Protein AF-A0A2N0V2Z2-F1 (afdb_monomer)

Structure (mmCIF, N/CA/C/O backbone):
data_AF-A0A2N0V2Z2-F1
#
_entry.id   AF-A0A2N0V2Z2-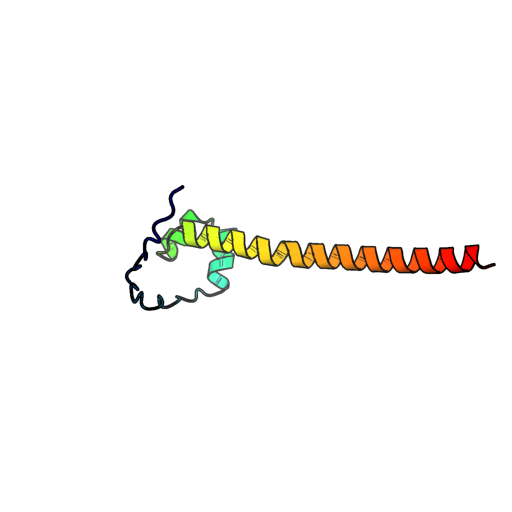F1
#
loop_
_atom_site.group_PDB
_atom_site.id
_atom_site.type_symbol
_atom_site.label_atom_id
_atom_site.label_alt_id
_atom_site.label_comp_id
_atom_site.label_asym_id
_atom_site.label_entity_id
_atom_site.label_seq_id
_atom_site.pdbx_PDB_ins_code
_atom_site.Cartn_x
_atom_site.Cartn_y
_atom_site.Cartn_z
_atom_site.occupancy
_atom_site.B_iso_or_equiv
_atom_site.auth_seq_id
_atom_site.auth_comp_id
_atom_site.auth_asym_id
_atom_site.auth_atom_id
_atom_site.pdbx_PDB_model_num
ATOM 1 N N . MET A 1 1 ? -27.863 -39.845 -19.266 1.00 40.72 1 MET A N 1
ATOM 2 C CA . MET A 1 1 ? -27.052 -39.034 -18.329 1.00 40.72 1 MET A CA 1
ATOM 3 C C . MET A 1 1 ? -27.772 -37.714 -18.079 1.00 40.72 1 MET A C 1
ATOM 5 O O . MET A 1 1 ? -28.370 -37.187 -19.005 1.00 40.72 1 MET A O 1
ATOM 9 N N . ARG A 1 2 ? -27.833 -37.265 -16.820 1.00 46.56 2 ARG A N 1
ATOM 10 C CA . ARG A 1 2 ? -28.671 -36.152 -16.335 1.00 46.56 2 ARG A CA 1
ATOM 11 C C . ARG A 1 2 ? -28.065 -34.795 -16.707 1.00 46.56 2 ARG A C 1
ATOM 13 O O . ARG A 1 2 ? -26.894 -34.594 -16.421 1.00 46.56 2 ARG A O 1
ATOM 20 N N . SER A 1 3 ? -28.880 -33.844 -17.165 1.00 50.38 3 SER A N 1
ATOM 21 C CA . SER A 1 3 ? -28.797 -32.464 -16.665 1.00 50.38 3 SER A CA 1
ATOM 22 C C . SER A 1 3 ? -30.095 -31.709 -16.958 1.00 50.38 3 SER A C 1
ATOM 24 O O . SER A 1 3 ? -30.322 -31.206 -18.054 1.00 50.38 3 SER A O 1
ATOM 26 N N . LEU A 1 4 ? -30.977 -31.695 -15.958 1.00 58.00 4 LEU A N 1
ATOM 27 C CA . LEU A 1 4 ? -32.172 -30.861 -15.905 1.00 58.00 4 LEU A CA 1
ATOM 28 C C . LEU A 1 4 ? -31.707 -29.453 -15.511 1.00 58.00 4 LEU A C 1
ATOM 30 O O . LEU A 1 4 ? -31.195 -29.263 -14.403 1.00 58.00 4 LEU A O 1
ATOM 34 N N . MET A 1 5 ? -31.836 -28.495 -16.425 1.00 60.81 5 MET A N 1
ATOM 35 C CA . MET A 1 5 ? -31.518 -27.088 -16.193 1.00 60.81 5 MET A CA 1
ATOM 36 C C . MET A 1 5 ? -32.470 -26.545 -15.122 1.00 60.81 5 MET A C 1
ATOM 38 O O . MET A 1 5 ? -33.640 -26.302 -15.395 1.00 60.81 5 MET A O 1
ATOM 42 N N . LYS A 1 6 ? -31.993 -26.399 -13.882 1.00 56.31 6 LYS A N 1
ATOM 43 C CA . LYS A 1 6 ? -32.725 -25.657 -12.852 1.00 56.31 6 LYS A CA 1
ATOM 44 C C . LYS A 1 6 ? -32.490 -24.172 -13.094 1.00 56.31 6 LYS A C 1
ATOM 46 O O . LYS A 1 6 ? -31.383 -23.678 -12.890 1.00 56.31 6 LYS A O 1
ATOM 51 N N . THR A 1 7 ? -33.528 -23.479 -13.539 1.00 59.25 7 THR A N 1
ATOM 52 C CA . THR A 1 7 ? -33.616 -22.021 -13.534 1.00 59.25 7 THR A CA 1
ATOM 53 C C . THR A 1 7 ? -33.624 -21.556 -12.082 1.00 59.25 7 THR A C 1
ATOM 55 O O . THR A 1 7 ? -34.620 -21.683 -11.377 1.00 59.25 7 THR A O 1
ATOM 58 N N . ASN A 1 8 ? -32.474 -21.084 -11.605 1.00 50.66 8 ASN A N 1
ATOM 59 C CA . ASN A 1 8 ? -32.368 -20.452 -10.299 1.00 50.66 8 ASN A CA 1
ATOM 60 C C . ASN A 1 8 ? -32.852 -19.002 -10.431 1.00 50.66 8 ASN A C 1
ATOM 62 O O . ASN A 1 8 ? -32.067 -18.109 -10.752 1.00 50.66 8 ASN A O 1
ATOM 66 N N . GLU A 1 9 ? -34.154 -18.791 -10.235 1.00 47.47 9 GLU A N 1
ATOM 67 C CA . GLU A 1 9 ? -34.729 -17.474 -9.966 1.00 47.47 9 GLU A CA 1
ATOM 68 C C . GLU A 1 9 ? -34.169 -16.962 -8.636 1.00 47.47 9 GLU A C 1
ATOM 70 O O . GLU A 1 9 ? -34.651 -17.291 -7.554 1.00 47.47 9 GLU A O 1
ATOM 75 N N . GLN A 1 10 ? -33.099 -16.175 -8.718 1.00 42.53 10 GLN A N 1
ATOM 76 C CA . GLN A 1 10 ? -32.599 -15.427 -7.574 1.00 42.53 10 GLN A CA 1
ATOM 77 C C . GLN A 1 10 ? -33.500 -14.200 -7.365 1.00 42.53 10 GLN A C 1
ATOM 79 O O . GLN A 1 10 ? -33.612 -13.382 -8.283 1.00 42.53 10 GLN A O 1
ATOM 84 N N . PRO A 1 11 ? -34.115 -14.018 -6.183 1.00 44.22 11 PRO A N 1
ATOM 85 C CA . PRO A 1 11 ? -34.869 -12.811 -5.883 1.00 44.22 11 PRO A CA 1
ATOM 86 C C . PRO A 1 11 ? -33.913 -11.612 -5.870 1.00 44.22 11 PRO A C 1
ATOM 88 O O . PRO A 1 11 ? -32.989 -11.534 -5.055 1.00 44.22 11 PRO A O 1
ATOM 91 N N . SER A 1 12 ? -34.128 -10.662 -6.783 1.00 43.78 12 SER A N 1
ATOM 92 C CA . SER A 1 12 ? -33.406 -9.394 -6.812 1.00 43.78 12 SER A CA 1
ATOM 93 C C . SER A 1 12 ? -33.803 -8.559 -5.593 1.00 43.78 12 SER A C 1
ATOM 95 O O . SER A 1 12 ? -34.746 -7.766 -5.635 1.00 43.78 12 SER A O 1
ATOM 97 N N . VAL A 1 13 ? -33.092 -8.741 -4.481 1.00 51.09 13 VAL A N 1
ATOM 98 C CA . VAL A 1 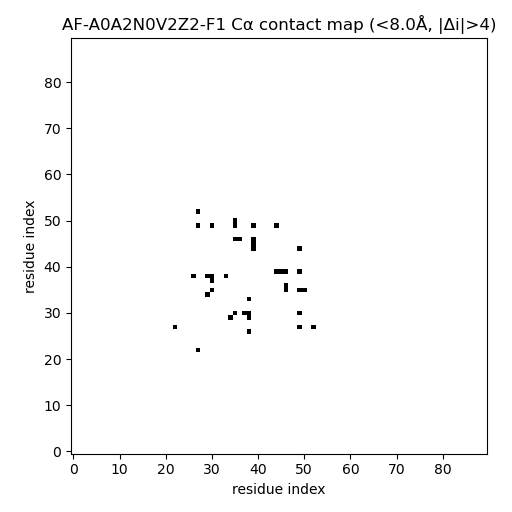13 ? -33.175 -7.831 -3.340 1.00 51.09 13 VAL A CA 1
ATOM 99 C C . VAL A 1 13 ? -32.723 -6.451 -3.813 1.00 51.09 13 VAL A C 1
ATOM 101 O O . VAL A 1 13 ? -31.548 -6.212 -4.094 1.00 51.09 13 VAL A O 1
ATOM 104 N N . VAL A 1 14 ? -33.677 -5.532 -3.942 1.00 55.00 14 VAL A N 1
ATOM 105 C CA . VAL A 1 14 ? -33.440 -4.103 -4.166 1.00 55.00 14 VAL A CA 1
ATOM 106 C C . VAL A 1 14 ? -32.784 -3.504 -2.917 1.00 55.00 14 VAL A C 1
ATOM 108 O O . VAL A 1 14 ? -33.389 -2.778 -2.135 1.00 55.00 14 VAL A O 1
ATOM 111 N N . ALA A 1 15 ? -31.519 -3.849 -2.688 1.00 51.88 15 ALA A N 1
ATOM 112 C CA . ALA A 1 15 ? -30.713 -3.277 -1.628 1.00 51.88 15 ALA A CA 1
ATOM 113 C C . ALA A 1 15 ? -30.340 -1.846 -2.036 1.00 51.88 15 ALA A C 1
ATOM 115 O O . ALA A 1 15 ? -29.423 -1.621 -2.832 1.00 51.88 15 ALA A O 1
ATOM 116 N N . GLY A 1 16 ? -31.081 -0.866 -1.512 1.00 54.75 16 GLY A N 1
ATOM 117 C CA . GLY A 1 16 ? -30.718 0.544 -1.607 1.00 54.75 16 GLY A CA 1
ATOM 118 C C . GLY A 1 16 ? -29.251 0.731 -1.214 1.00 54.75 16 GLY A C 1
ATOM 119 O O . GLY A 1 16 ? -28.806 0.236 -0.178 1.00 54.75 16 GLY A O 1
ATOM 120 N N . LYS A 1 17 ? -28.473 1.399 -2.073 1.00 55.41 17 LYS A N 1
ATOM 121 C CA . LYS A 1 17 ? -27.031 1.595 -1.868 1.00 55.41 17 LYS A CA 1
ATOM 122 C C . LYS A 1 17 ? -26.824 2.287 -0.513 1.00 55.41 17 LYS A C 1
ATOM 124 O O . LYS A 1 17 ? -27.333 3.397 -0.341 1.00 55.41 17 LYS A O 1
ATOM 129 N N . PRO A 1 18 ? -26.093 1.687 0.446 1.00 55.25 18 PRO A N 1
ATOM 130 C CA . PRO A 1 18 ? -25.896 2.314 1.743 1.00 55.25 18 PRO A CA 1
ATOM 131 C C . PRO A 1 18 ? -25.181 3.653 1.549 1.00 55.25 18 PRO A C 1
ATOM 133 O O . PRO A 1 18 ? -24.153 3.734 0.867 1.00 55.25 18 PRO A O 1
ATOM 136 N N . LYS A 1 19 ? -25.740 4.719 2.135 1.00 56.25 19 LYS A N 1
ATOM 137 C CA . LYS A 1 19 ? -25.157 6.064 2.110 1.00 56.25 19 LYS A CA 1
ATOM 138 C C . LYS A 1 19 ? -23.764 5.988 2.740 1.00 56.25 19 LYS A C 1
ATOM 140 O O . LYS A 1 19 ? -23.636 5.811 3.948 1.00 56.25 19 LYS A O 1
ATOM 145 N N . ARG A 1 20 ? -22.712 6.063 1.915 1.00 59.47 20 ARG A N 1
ATOM 146 C CA . ARG A 1 20 ? -21.317 5.997 2.381 1.00 59.47 20 ARG A CA 1
ATOM 147 C C . ARG A 1 20 ? -21.032 7.213 3.251 1.00 59.47 20 ARG A C 1
ATOM 149 O O . ARG A 1 20 ? -20.855 8.316 2.741 1.00 59.47 20 ARG A O 1
ATOM 156 N N . THR A 1 21 ? -20.952 7.001 4.557 1.00 66.44 21 THR A N 1
ATOM 157 C CA . THR A 1 21 ? -20.408 7.986 5.486 1.00 66.44 21 THR A CA 1
ATOM 158 C C . THR A 1 21 ? -18.931 8.194 5.154 1.00 66.44 21 THR A C 1
ATOM 160 O O . THR A 1 21 ? -18.115 7.269 5.197 1.00 66.44 21 THR A O 1
ATOM 163 N N . GLN A 1 22 ? -18.582 9.409 4.728 1.00 64.75 22 GLN A N 1
ATOM 164 C CA . GLN A 1 22 ? -17.193 9.780 4.488 1.00 64.75 22 GLN A CA 1
ATOM 165 C C . GLN A 1 22 ? 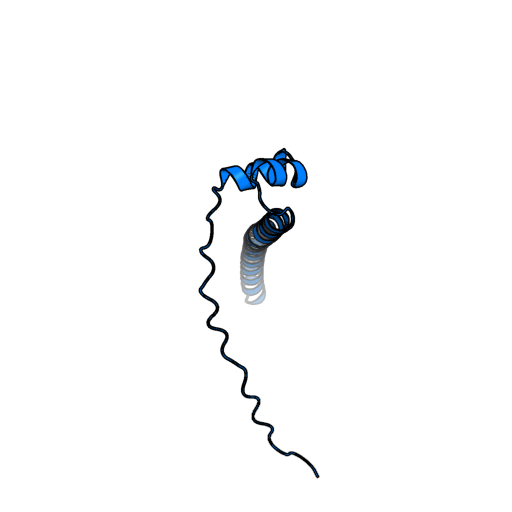-16.58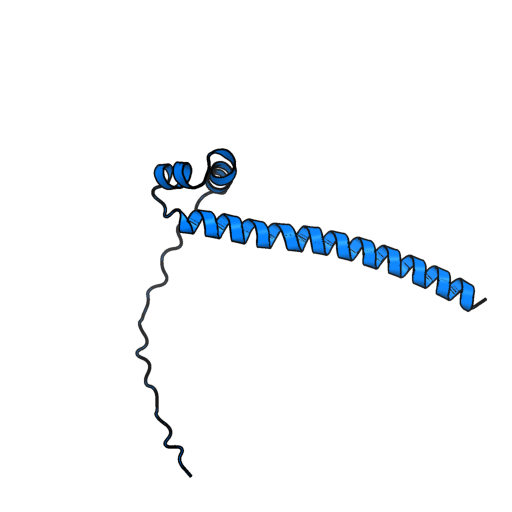3 10.291 5.791 1.00 64.75 22 GLN A C 1
ATOM 167 O O . GLN A 1 22 ? -16.977 11.331 6.308 1.00 64.75 22 GLN A O 1
ATOM 172 N N . TYR A 1 23 ? -15.613 9.550 6.321 1.00 69.62 23 TYR A N 1
ATOM 173 C CA . TYR A 1 23 ? -14.852 9.967 7.496 1.00 69.62 23 TYR A CA 1
ATOM 174 C C . TYR A 1 23 ? -13.599 10.724 7.064 1.00 69.62 23 TYR A C 1
ATOM 176 O O . TYR A 1 23 ? -12.856 10.262 6.188 1.00 69.62 23 TYR A O 1
ATOM 184 N N . SER A 1 24 ? -13.365 11.880 7.692 1.00 66.50 24 SER A N 1
ATOM 185 C CA . SER A 1 24 ? -12.252 12.762 7.345 1.00 66.50 24 SER A CA 1
ATOM 186 C C . SER A 1 24 ? -10.884 12.074 7.542 1.00 66.50 24 SER A C 1
ATOM 188 O O . SER A 1 24 ? -10.733 11.194 8.401 1.00 66.50 24 SER A O 1
ATOM 190 N N . PRO A 1 25 ? -9.847 12.467 6.778 1.00 66.19 25 PRO A N 1
ATOM 191 C CA . PRO A 1 25 ? -8.502 11.895 6.900 1.00 66.19 25 PRO A CA 1
ATOM 192 C C . PRO A 1 25 ? -7.890 12.046 8.300 1.00 66.19 25 PRO A C 1
ATOM 194 O O . PRO A 1 25 ? -7.085 11.211 8.714 1.00 66.19 25 PRO A O 1
ATOM 197 N N . GLN A 1 26 ? -8.299 13.079 9.043 1.00 69.12 26 GLN A N 1
ATOM 198 C CA . GLN A 1 26 ? -7.848 13.347 10.411 1.00 69.12 26 GLN A CA 1
ATOM 199 C C . GLN A 1 26 ? -8.201 12.187 11.354 1.00 69.12 26 GLN A C 1
ATOM 201 O O . GLN A 1 26 ? -7.375 11.750 12.155 1.00 69.12 26 GLN A O 1
ATOM 206 N N . PHE A 1 27 ? -9.393 11.606 11.198 1.00 67.50 27 PHE A N 1
ATOM 207 C CA . PHE A 1 27 ? -9.841 10.478 12.017 1.00 67.50 27 PHE A CA 1
ATOM 208 C C . PHE A 1 27 ? -9.071 9.189 11.723 1.00 67.50 27 PHE A C 1
ATOM 210 O O . PHE A 1 27 ? -8.761 8.419 12.633 1.00 67.50 27 PHE A O 1
ATOM 217 N N . LYS A 1 28 ? -8.674 8.987 10.462 1.00 67.75 28 LYS A N 1
ATOM 218 C CA . LYS A 1 28 ? -7.835 7.848 10.061 1.00 67.75 28 LYS A CA 1
ATOM 219 C C . LYS A 1 28 ? -6.425 7.936 10.653 1.00 67.75 28 LYS A C 1
ATOM 221 O O . LYS A 1 28 ? -5.840 6.901 10.964 1.00 67.75 28 LYS A O 1
ATOM 226 N N . LYS A 1 29 ? -5.882 9.150 10.824 1.00 68.50 29 LYS A N 1
ATOM 227 C CA . LYS A 1 29 ? -4.569 9.374 11.456 1.00 68.50 29 LYS A CA 1
ATOM 228 C C . LYS A 1 29 ? -4.607 9.101 12.961 1.00 68.50 29 LYS A C 1
ATOM 230 O O . LYS A 1 29 ? -3.730 8.396 13.454 1.00 68.50 29 LYS A O 1
ATOM 235 N N . ARG A 1 30 ? -5.659 9.543 13.663 1.00 68.62 30 ARG A N 1
ATOM 236 C CA . ARG A 1 30 ? -5.831 9.268 15.103 1.00 68.62 30 ARG A CA 1
ATOM 237 C C . ARG A 1 30 ? -5.880 7.773 15.412 1.00 68.62 30 ARG A C 1
ATOM 239 O O . ARG A 1 30 ? -5.244 7.340 16.360 1.00 68.62 30 ARG A O 1
ATOM 246 N N . ALA A 1 31 ? -6.519 6.954 14.570 1.00 72.31 31 ALA A N 1
ATOM 247 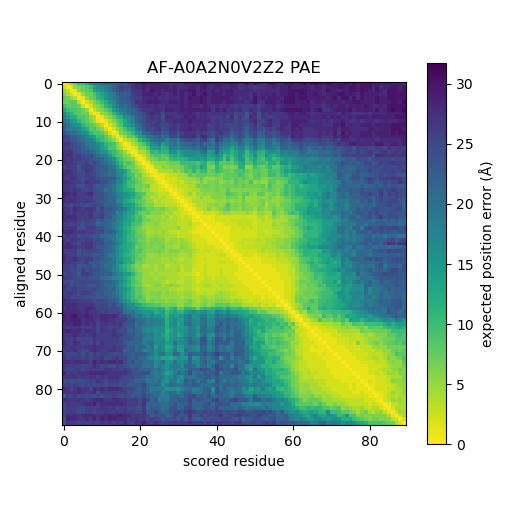C CA . ALA A 1 31 ? -6.538 5.494 14.750 1.00 72.31 31 ALA A CA 1
ATOM 248 C C . ALA A 1 31 ? -5.141 4.839 14.737 1.00 72.31 31 ALA A C 1
ATOM 250 O O . ALA A 1 31 ? -4.978 3.751 15.287 1.00 72.31 31 ALA A O 1
ATOM 251 N N . LYS A 1 32 ? -4.138 5.477 14.114 1.00 69.88 32 LYS A N 1
ATOM 252 C CA . LYS A 1 32 ? -2.739 5.018 14.135 1.00 69.88 32 LYS A CA 1
ATOM 253 C C . LYS A 1 32 ? -1.981 5.476 15.391 1.00 69.88 32 LYS A C 1
ATOM 255 O O . LYS A 1 32 ? -1.039 4.799 15.771 1.00 69.88 32 LYS A O 1
ATOM 260 N N . GLN A 1 33 ? -2.379 6.592 16.009 1.00 75.81 33 GLN A N 1
ATOM 261 C CA . GLN A 1 33 ? -1.706 7.187 17.176 1.00 75.81 33 GLN A CA 1
ATOM 262 C C . GLN A 1 33 ? -2.318 6.735 18.510 1.00 75.81 33 GLN A C 1
ATOM 264 O O . GLN A 1 33 ? -1.604 6.331 19.416 1.00 75.81 33 GLN A O 1
ATOM 269 N N . ASP A 1 34 ? -3.646 6.776 18.616 1.00 78.31 34 ASP A N 1
ATOM 270 C CA . ASP A 1 34 ? -4.411 6.502 19.840 1.00 78.31 34 ASP A CA 1
ATOM 271 C C . ASP A 1 34 ? -4.847 5.032 19.977 1.00 78.31 34 ASP A C 1
ATOM 273 O O . ASP A 1 34 ? -5.339 4.614 21.027 1.00 78.31 34 ASP A O 1
ATOM 277 N N . GLY A 1 35 ? -4.708 4.255 18.902 1.00 80.31 35 GLY A N 1
ATOM 278 C CA . GLY A 1 35 ? -5.166 2.872 18.818 1.00 80.31 35 GLY A CA 1
ATOM 279 C C . GLY A 1 35 ? -6.634 2.726 18.398 1.00 80.31 35 GLY A C 1
ATOM 280 O O . GLY A 1 35 ? -7.500 3.564 18.664 1.00 80.31 35 GLY A O 1
ATOM 281 N N . VAL A 1 36 ? -6.922 1.609 17.725 1.00 82.12 36 VAL A N 1
ATOM 282 C CA . VAL A 1 36 ? -8.239 1.300 17.142 1.00 82.12 36 VAL A CA 1
ATOM 283 C C . VAL A 1 36 ? -9.377 1.281 18.178 1.00 82.12 36 VAL A C 1
ATOM 285 O O . VAL A 1 36 ? -10.405 1.901 17.903 1.00 82.12 36 VAL A O 1
ATOM 288 N N . PRO A 1 37 ? -9.236 0.670 19.374 1.00 82.62 37 PRO A N 1
ATOM 289 C CA . PRO A 1 37 ? -10.347 0.577 20.327 1.00 82.62 37 PRO A CA 1
ATOM 290 C C . PRO A 1 37 ? -10.785 1.935 20.891 1.00 82.62 37 PRO A C 1
ATOM 292 O O . PRO A 1 37 ? -11.979 2.201 21.024 1.00 82.62 37 PRO A O 1
ATOM 295 N N . LYS A 1 38 ? -9.825 2.818 21.193 1.00 84.44 38 LYS A N 1
ATOM 296 C CA . LYS A 1 38 ? -10.077 4.164 21.734 1.00 84.44 38 LYS A CA 1
ATOM 297 C C . LYS A 1 38 ? -10.767 5.053 20.699 1.00 84.44 38 LYS A C 1
ATOM 299 O O . LYS A 1 38 ? -11.752 5.724 21.001 1.00 84.44 38 LYS A O 1
ATOM 304 N N . VAL A 1 39 ? -10.296 5.000 19.455 1.00 84.00 39 VAL A N 1
ATOM 305 C CA . VAL A 1 39 ? -10.836 5.803 18.351 1.00 84.00 39 VAL A CA 1
ATOM 306 C C . VAL A 1 39 ? -12.194 5.287 17.874 1.00 84.00 39 VAL A C 1
ATOM 308 O O . VAL A 1 39 ? -13.065 6.093 17.562 1.00 84.00 39 VAL A O 1
ATOM 311 N N . ALA A 1 40 ? -12.423 3.972 17.893 1.00 85.75 40 ALA A N 1
ATOM 312 C CA . ALA A 1 40 ? -13.732 3.381 17.611 1.00 85.75 40 ALA A CA 1
ATOM 313 C C . ALA A 1 40 ? -14.807 3.893 18.578 1.00 85.75 40 ALA A C 1
ATOM 315 O O . ALA A 1 40 ? -15.866 4.333 18.137 1.00 85.75 40 ALA A O 1
ATOM 316 N N . LYS A 1 41 ? -14.496 3.905 19.885 1.00 86.31 41 LYS A N 1
ATOM 317 C CA . LYS A 1 41 ? -15.382 4.444 20.927 1.00 86.31 41 LYS A CA 1
ATOM 318 C C . LYS A 1 41 ? -15.651 5.936 20.733 1.00 86.31 41 LYS A C 1
ATOM 320 O O . LYS A 1 41 ? -16.802 6.347 20.764 1.00 86.31 41 LYS A O 1
ATOM 325 N N . HIS A 1 42 ? -14.611 6.730 20.475 1.00 84.06 42 HIS A N 1
ATOM 326 C CA . HIS A 1 42 ? -14.749 8.175 20.269 1.00 84.06 42 HIS A CA 1
ATOM 327 C C . HIS A 1 42 ? -15.566 8.526 19.013 1.00 84.06 42 HIS A C 1
ATOM 329 O O . HIS A 1 42 ? -16.251 9.544 18.979 1.00 84.06 42 HIS A O 1
ATOM 335 N N . LEU A 1 43 ? -15.469 7.722 17.953 1.00 80.19 43 LEU A N 1
ATOM 336 C CA . LEU A 1 43 ? -16.164 7.973 16.686 1.00 80.19 43 LEU A CA 1
ATOM 337 C C . LEU A 1 43 ? -17.522 7.277 16.583 1.00 80.19 43 LEU A C 1
ATOM 339 O O . LEU A 1 43 ? -18.225 7.496 15.600 1.00 80.19 43 LEU A O 1
ATOM 343 N N . GLY A 1 44 ? -17.876 6.425 17.549 1.00 83.38 44 GLY A N 1
ATOM 344 C CA . GLY A 1 44 ? -19.095 5.620 17.494 1.00 83.38 44 GLY A CA 1
ATOM 345 C C . GLY A 1 44 ? -19.131 4.660 16.299 1.00 83.38 44 GLY A C 1
ATOM 346 O O . GLY A 1 44 ? -20.204 4.360 15.786 1.00 83.38 44 GLY A O 1
ATOM 347 N N . ILE A 1 45 ? -17.968 4.206 15.817 1.00 84.25 45 ILE A N 1
ATOM 348 C CA . ILE A 1 45 ? -17.863 3.290 14.670 1.00 84.25 45 ILE A CA 1
ATOM 349 C C . ILE A 1 45 ? -17.359 1.918 15.096 1.00 84.25 45 ILE A C 1
ATOM 351 O O . ILE A 1 45 ? -16.624 1.773 16.072 1.00 84.25 45 ILE A O 1
ATOM 355 N N . ALA A 1 46 ? -17.701 0.899 14.310 1.00 85.62 46 ALA A N 1
ATOM 356 C CA . ALA A 1 46 ? -17.213 -0.451 14.541 1.00 85.62 46 ALA A CA 1
ATOM 357 C C . ALA A 1 46 ? -15.682 -0.518 14.396 1.00 85.62 46 ALA A C 1
ATOM 359 O O . ALA A 1 46 ? -15.118 -0.038 13.410 1.00 85.62 46 ALA A O 1
ATOM 360 N N . GLN A 1 47 ? -15.008 -1.194 15.331 1.00 84.25 47 GLN A N 1
ATOM 361 C CA . GLN A 1 47 ? -13.556 -1.422 15.276 1.00 84.25 47 GLN A CA 1
ATOM 362 C C . GLN A 1 47 ? -13.130 -2.095 13.961 1.00 84.25 47 GLN A C 1
ATOM 364 O O . GLN A 1 47 ? -12.126 -1.714 13.362 1.00 84.25 47 GLN A O 1
ATOM 369 N N . ALA A 1 48 ? -13.947 -3.024 13.452 1.00 82.69 48 ALA A N 1
ATOM 370 C CA . ALA A 1 48 ? -13.736 -3.679 12.162 1.00 82.69 48 ALA A CA 1
ATOM 371 C C . ALA A 1 48 ? -13.612 -2.681 10.991 1.00 82.69 48 ALA A C 1
ATOM 373 O O . ALA A 1 48 ? -12.822 -2.893 10.073 1.00 82.69 48 ALA A O 1
ATOM 374 N N . MET A 1 49 ? -14.336 -1.554 11.029 1.00 83.69 49 MET A N 1
ATOM 375 C CA . MET A 1 49 ? -14.248 -0.513 9.999 1.00 83.69 49 MET A CA 1
ATOM 376 C C . MET A 1 49 ? -12.875 0.176 10.007 1.00 83.69 49 MET A C 1
ATOM 378 O O . MET A 1 49 ? -12.301 0.418 8.945 1.00 83.69 49 MET A O 1
ATOM 382 N N . LEU A 1 50 ? -12.322 0.436 11.194 1.00 84.44 50 LEU A N 1
ATOM 383 C CA . LEU A 1 50 ? -10.988 1.017 11.350 1.00 84.44 50 LEU A CA 1
ATOM 384 C C . LEU A 1 50 ? -9.887 0.050 10.900 1.00 84.44 50 LEU A C 1
ATOM 386 O O . LEU A 1 50 ? -8.987 0.470 10.172 1.00 84.44 50 LEU A O 1
ATOM 390 N N . TYR A 1 51 ? -9.985 -1.236 11.250 1.00 85.81 51 TYR A N 1
ATOM 391 C CA . TYR A 1 51 ? -9.058 -2.260 10.752 1.00 85.81 51 TYR A CA 1
ATOM 392 C C . TYR A 1 51 ? -9.107 -2.376 9.224 1.00 85.81 51 TYR A C 1
ATOM 394 O O . TYR A 1 51 ? -8.062 -2.385 8.574 1.00 85.81 51 TYR A O 1
ATOM 402 N N . ASN A 1 52 ? -10.301 -2.339 8.628 1.00 83.12 52 ASN A N 1
ATOM 403 C CA . ASN A 1 52 ? -10.461 -2.320 7.173 1.00 83.12 52 ASN A CA 1
ATOM 404 C C . ASN A 1 52 ? -9.805 -1.090 6.525 1.00 83.12 52 ASN A C 1
ATOM 406 O O . ASN A 1 52 ? -9.222 -1.196 5.446 1.00 83.12 52 ASN A O 1
ATOM 410 N N . TRP A 1 53 ? -9.862 0.087 7.154 1.00 82.25 53 TRP A N 1
ATOM 411 C CA . TRP A 1 53 ? -9.154 1.269 6.648 1.00 82.25 53 TRP A CA 1
ATOM 412 C C . TRP A 1 53 ? -7.641 1.166 6.797 1.00 82.25 53 TRP A C 1
ATOM 414 O O . TRP A 1 53 ? -6.926 1.620 5.906 1.00 82.25 53 TRP A O 1
ATOM 424 N N . GLN A 1 54 ? -7.145 0.570 7.883 1.00 81.38 54 GLN A N 1
ATOM 425 C CA . GLN A 1 54 ? -5.717 0.304 8.042 1.00 81.38 54 GLN A CA 1
ATOM 426 C C . GLN A 1 54 ? -5.220 -0.678 6.977 1.00 81.38 54 GLN A C 1
ATOM 428 O O . GLN A 1 54 ? -4.210 -0.401 6.335 1.00 81.38 54 GLN A O 1
ATOM 433 N N . ALA A 1 55 ? -5.955 -1.766 6.735 1.00 79.81 55 ALA A N 1
ATOM 434 C CA . ALA A 1 55 ? -5.644 -2.740 5.692 1.00 79.81 55 ALA A CA 1
ATOM 435 C C . ALA A 1 55 ? -5.627 -2.088 4.300 1.00 79.81 55 ALA A C 1
ATOM 437 O O . ALA A 1 55 ? -4.641 -2.207 3.577 1.00 79.81 55 ALA A O 1
ATOM 438 N N . LYS A 1 56 ? -6.657 -1.296 3.965 1.00 78.00 56 LYS A N 1
ATOM 439 C CA . LYS A 1 56 ? -6.711 -0.543 2.701 1.00 78.00 56 LYS A CA 1
ATOM 440 C C . LYS A 1 56 ? -5.586 0.481 2.576 1.00 78.00 56 LYS A C 1
ATOM 442 O O . LYS A 1 56 ? -5.016 0.608 1.507 1.00 78.00 56 LYS A O 1
ATOM 447 N N . SER A 1 57 ? -5.238 1.181 3.659 1.00 74.81 57 SER A N 1
ATOM 448 C CA . SER A 1 57 ? -4.118 2.134 3.676 1.00 74.81 57 SER A CA 1
ATOM 449 C C . SER A 1 57 ? -2.766 1.459 3.450 1.00 74.81 57 SER A C 1
ATOM 451 O O . SER A 1 57 ? -1.884 2.096 2.883 1.00 74.81 57 SER A O 1
ATOM 453 N N . ARG A 1 58 ? -2.573 0.221 3.921 1.00 72.56 58 ARG A N 1
ATOM 454 C CA . ARG A 1 58 ? -1.359 -0.564 3.647 1.00 72.56 58 ARG A CA 1
ATOM 455 C C . ARG A 1 58 ? -1.343 -1.028 2.195 1.00 72.56 58 ARG A C 1
ATOM 457 O O . ARG A 1 58 ? -0.343 -0.829 1.520 1.00 72.56 58 ARG A O 1
ATOM 464 N N . GLN A 1 59 ? -2.477 -1.521 1.697 1.00 71.69 59 GLN A N 1
ATOM 465 C CA . GLN A 1 59 ? -2.642 -1.909 0.296 1.00 71.69 59 GLN A CA 1
ATOM 466 C C . GLN A 1 59 ? -2.511 -0.760 -0.698 1.00 71.69 59 GLN A C 1
ATOM 468 O O . GLN A 1 59 ? -2.208 -1.034 -1.840 1.00 71.69 59 GLN A O 1
ATOM 473 N N . THR A 1 60 ? -2.748 0.500 -0.341 1.00 66.12 60 THR A N 1
ATOM 474 C CA . THR A 1 60 ? -2.484 1.613 -1.269 1.00 66.12 60 THR A CA 1
ATOM 475 C C . THR A 1 60 ? -1.087 2.207 -1.117 1.00 66.12 60 THR A C 1
ATOM 477 O O . THR A 1 60 ? -0.594 2.806 -2.064 1.00 66.12 60 THR A O 1
ATOM 480 N N . GLY A 1 61 ? -0.440 2.050 0.043 1.00 63.12 61 GLY A N 1
ATOM 481 C CA . GLY A 1 61 ? 0.911 2.567 0.289 1.00 63.12 61 GLY A CA 1
ATOM 482 C C . GLY A 1 61 ? 2.031 1.615 -0.139 1.00 63.12 61 GLY A C 1
ATOM 483 O O . GLY A 1 61 ? 2.987 2.051 -0.765 1.00 63.12 61 GLY A O 1
ATOM 484 N N . GLN A 1 62 ? 1.913 0.318 0.163 1.00 59.28 62 GLN A N 1
ATOM 485 C CA . GLN A 1 62 ? 2.944 -0.674 -0.170 1.00 59.28 62 GLN A CA 1
ATOM 486 C C . GLN A 1 62 ? 3.146 -0.878 -1.675 1.00 59.28 62 GLN A C 1
ATOM 488 O O . GLN A 1 62 ? 4.286 -0.751 -2.107 1.00 59.28 62 GLN A O 1
ATOM 493 N N . PRO A 1 63 ? 2.109 -1.123 -2.501 1.00 62.34 63 PRO A N 1
ATOM 494 C CA . PRO A 1 63 ? 2.347 -1.382 -3.915 1.00 62.34 63 PRO A CA 1
ATOM 495 C C . PRO A 1 63 ? 2.823 -0.145 -4.668 1.00 62.34 63 PRO A C 1
ATOM 497 O O . PRO A 1 63 ? 3.457 -0.306 -5.696 1.00 62.34 63 PRO A O 1
ATOM 500 N N . PHE A 1 64 ? 2.570 1.075 -4.183 1.00 65.62 64 PHE A N 1
ATOM 501 C CA . PHE A 1 64 ? 3.097 2.280 -4.828 1.00 65.62 64 PHE A CA 1
ATOM 502 C C . PHE A 1 64 ? 4.606 2.441 -4.598 1.00 65.62 64 PHE A C 1
ATOM 504 O O . PHE A 1 64 ? 5.356 2.638 -5.551 1.00 65.62 64 PHE A O 1
ATOM 511 N N . GLU A 1 65 ? 5.064 2.313 -3.351 1.00 67.19 65 GLU A N 1
ATOM 512 C CA . GLU A 1 65 ? 6.496 2.406 -3.033 1.00 67.19 65 GLU A CA 1
ATOM 513 C C . GLU A 1 65 ? 7.283 1.217 -3.599 1.00 67.19 65 GLU A C 1
ATOM 515 O O . GLU A 1 65 ? 8.370 1.391 -4.146 1.00 67.19 65 GLU A O 1
ATOM 520 N N . GLU A 1 66 ? 6.713 0.013 -3.541 1.00 67.31 66 GLU A N 1
ATOM 521 C CA . GLU A 1 66 ? 7.317 -1.192 -4.109 1.00 67.31 66 GLU A CA 1
ATOM 522 C C . GLU A 1 66 ? 7.388 -1.121 -5.640 1.00 67.31 66 GLU A C 1
ATOM 524 O O . GLU A 1 66 ? 8.430 -1.415 -6.220 1.00 67.31 66 GLU A O 1
ATOM 529 N N . GLN A 1 67 ? 6.340 -0.625 -6.306 1.00 74.94 67 GLN A N 1
ATOM 530 C CA . GLN A 1 67 ? 6.358 -0.380 -7.751 1.00 74.94 67 GLN A CA 1
ATOM 531 C C . GLN A 1 67 ? 7.388 0.688 -8.139 1.00 74.94 67 GLN A C 1
ATOM 533 O O . GLN A 1 67 ? 8.071 0.539 -9.151 1.00 74.94 67 GLN A O 1
ATOM 538 N N . 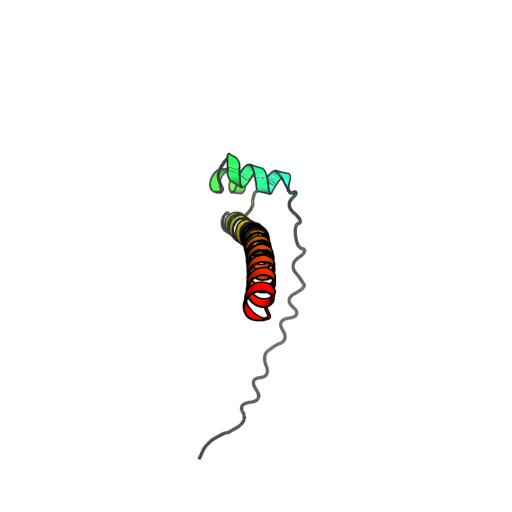LYS A 1 68 ? 7.545 1.749 -7.340 1.00 78.50 68 LYS A N 1
ATOM 539 C CA . LYS A 1 68 ? 8.568 2.779 -7.567 1.00 78.50 68 LYS A CA 1
ATOM 540 C C . LYS A 1 68 ? 9.984 2.214 -7.428 1.00 78.50 68 LYS A C 1
ATOM 542 O O . LYS A 1 68 ? 10.844 2.518 -8.254 1.00 78.50 68 LYS A O 1
ATOM 547 N N . LEU A 1 69 ? 10.216 1.371 -6.422 1.00 76.12 69 LEU A N 1
ATOM 548 C CA . LEU A 1 69 ? 11.494 0.689 -6.222 1.00 76.12 69 LEU A CA 1
ATOM 549 C C . LEU A 1 69 ? 11.799 -0.273 -7.382 1.00 76.12 69 LEU A C 1
ATOM 551 O O . LEU A 1 69 ? 12.894 -0.242 -7.937 1.00 76.12 69 LEU A O 1
ATOM 555 N N . GLN A 1 70 ? 10.807 -1.059 -7.810 1.00 78.69 70 GLN A N 1
ATOM 556 C CA . GLN A 1 70 ? 10.923 -1.953 -8.965 1.00 78.69 70 GLN A CA 1
ATOM 557 C C . GLN A 1 70 ? 11.217 -1.188 -10.262 1.00 78.69 70 GLN A C 1
ATOM 559 O O . GLN A 1 70 ? 12.061 -1.613 -11.046 1.00 78.69 70 GLN A O 1
ATOM 564 N N . GLN A 1 71 ? 10.572 -0.040 -10.493 1.00 82.94 71 GLN A N 1
ATOM 565 C CA . GLN A 1 71 ? 10.855 0.796 -11.664 1.00 82.94 71 GLN A CA 1
ATOM 566 C C . GLN A 1 71 ? 12.288 1.336 -11.666 1.00 82.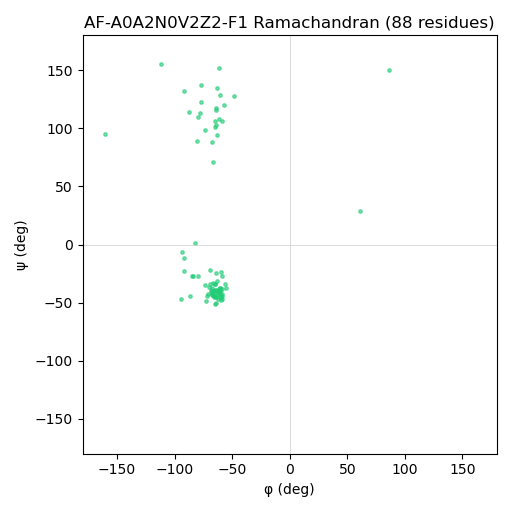94 71 GLN A C 1
ATOM 568 O O . GLN A 1 71 ? 12.921 1.364 -12.723 1.00 82.94 71 GLN A O 1
ATOM 573 N N . ALA A 1 72 ? 12.807 1.746 -10.505 1.00 85.56 72 ALA A N 1
ATOM 574 C CA . ALA A 1 72 ? 14.189 2.199 -10.381 1.00 85.56 72 ALA A CA 1
ATOM 575 C C . ALA A 1 72 ? 15.183 1.076 -10.724 1.00 85.56 72 ALA A C 1
ATOM 577 O O . ALA A 1 72 ? 16.133 1.308 -11.475 1.00 85.56 72 ALA A O 1
ATOM 578 N N . GLU A 1 73 ? 14.921 -0.145 -10.254 1.00 83.31 73 GLU A N 1
ATOM 579 C CA . GLU A 1 73 ? 15.762 -1.306 -10.554 1.00 83.31 73 GLU A CA 1
ATOM 580 C C . GLU A 1 73 ? 15.695 -1.689 -12.040 1.00 83.31 73 GLU A C 1
ATOM 582 O O . GLU A 1 73 ? 16.726 -1.873 -12.681 1.00 83.31 73 GLU A O 1
ATOM 587 N N . ILE A 1 74 ? 14.501 -1.696 -12.645 1.00 87.94 74 ILE A N 1
ATOM 588 C CA . ILE A 1 74 ? 14.332 -1.932 -14.089 1.00 87.94 74 ILE A CA 1
ATOM 589 C C . ILE A 1 74 ? 15.108 -0.895 -14.911 1.00 87.94 74 ILE A C 1
ATOM 591 O O . ILE A 1 74 ? 15.748 -1.243 -15.902 1.00 87.94 74 ILE A O 1
ATOM 595 N N . ALA A 1 75 ? 15.066 0.382 -14.523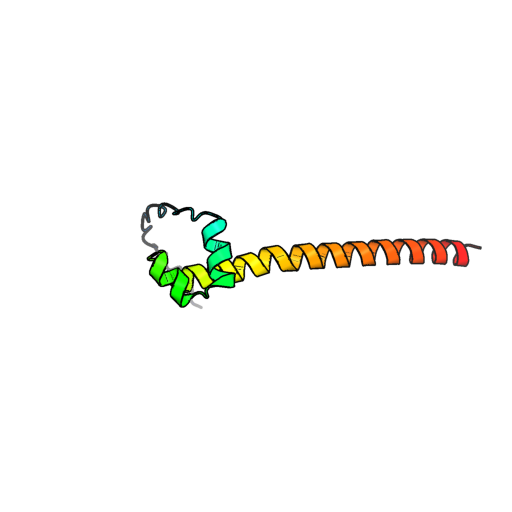 1.00 90.38 75 ALA A N 1
ATOM 596 C CA . ALA A 1 75 ? 15.793 1.437 -15.223 1.00 90.38 75 ALA A CA 1
ATOM 597 C C . ALA A 1 75 ? 17.315 1.247 -15.131 1.00 90.38 75 ALA A C 1
ATOM 599 O O . ALA A 1 75 ? 18.019 1.468 -16.116 1.00 90.38 75 ALA A O 1
ATOM 600 N N . ARG A 1 76 ? 17.820 0.811 -13.971 1.00 92.38 76 ARG A N 1
ATOM 601 C CA . ARG A 1 76 ? 19.233 0.469 -13.780 1.00 92.38 76 ARG A CA 1
ATOM 602 C C . ARG A 1 76 ? 19.636 -0.718 -14.658 1.00 92.38 76 ARG A C 1
ATOM 604 O O . ARG A 1 76 ? 20.610 -0.609 -15.395 1.00 92.38 76 ARG A O 1
ATOM 611 N N . LEU A 1 77 ? 18.873 -1.810 -14.619 1.00 89.25 77 LEU A N 1
ATOM 612 C CA . LEU A 1 77 ? 19.145 -3.019 -15.403 1.00 89.25 77 LEU A CA 1
ATOM 613 C C . LEU A 1 77 ? 19.134 -2.742 -16.910 1.00 89.25 77 LEU A C 1
ATOM 615 O O . LEU A 1 77 ? 20.009 -3.214 -17.623 1.00 89.25 77 LEU A O 1
ATOM 619 N N . LYS A 1 78 ? 18.205 -1.910 -17.396 1.00 87.06 78 LYS A N 1
ATOM 620 C CA . LYS A 1 78 ? 18.174 -1.497 -18.809 1.00 87.06 78 LYS A CA 1
ATOM 621 C C . LYS A 1 78 ? 19.432 -0.745 -19.242 1.00 87.06 78 LYS A C 1
ATOM 623 O O . LYS A 1 78 ? 19.887 -0.943 -20.360 1.00 87.06 78 LYS A O 1
ATOM 628 N N . ARG A 1 79 ? 19.988 0.113 -18.379 1.00 89.81 79 ARG A N 1
ATOM 629 C CA . ARG A 1 79 ? 21.242 0.827 -18.673 1.00 89.81 79 ARG A CA 1
ATOM 630 C C . ARG A 1 79 ? 22.432 -0.123 -18.719 1.00 89.81 79 ARG A C 1
ATOM 632 O O . ARG A 1 79 ? 23.279 0.026 -19.588 1.00 89.81 79 ARG A O 1
ATOM 639 N N . GLU A 1 80 ? 22.479 -1.082 -17.799 1.00 83.06 80 GLU A N 1
ATOM 640 C CA . GLU A 1 80 ? 23.545 -2.083 -17.773 1.00 83.06 80 GLU A CA 1
ATOM 641 C C . GLU A 1 80 ? 23.487 -2.988 -19.007 1.00 83.06 80 GLU A C 1
ATOM 643 O O . GLU A 1 80 ? 24.508 -3.186 -19.654 1.00 83.06 80 GLU A O 1
ATOM 648 N N . ASN A 1 81 ? 22.294 -3.457 -19.388 1.00 85.00 81 ASN A N 1
ATOM 649 C CA . ASN A 1 81 ? 22.115 -4.242 -20.609 1.00 85.00 81 ASN A CA 1
ATOM 650 C C . ASN A 1 81 ? 22.549 -3.464 -21.852 1.00 85.00 81 ASN A C 1
ATOM 652 O O . ASN A 1 81 ? 23.296 -4.005 -22.652 1.00 85.00 81 ASN A O 1
ATOM 656 N N . ALA A 1 82 ? 22.159 -2.191 -21.978 1.00 86.00 82 ALA A N 1
ATOM 657 C CA . ALA A 1 82 ? 22.577 -1.362 -23.107 1.00 86.00 82 ALA A CA 1
ATOM 658 C C . ALA A 1 82 ? 24.107 -1.191 -23.180 1.00 86.00 82 ALA A C 1
ATOM 660 O O . ALA A 1 82 ? 24.673 -1.215 -24.268 1.00 86.00 82 ALA A O 1
ATOM 661 N N . ARG A 1 83 ? 24.790 -1.060 -22.030 1.00 85.38 83 ARG A N 1
ATOM 662 C CA . ARG A 1 83 ? 26.262 -1.007 -21.982 1.00 85.38 83 ARG A CA 1
ATOM 663 C C . ARG A 1 83 ? 26.886 -2.329 -22.428 1.00 85.38 83 ARG A C 1
ATOM 665 O O . ARG A 1 83 ? 27.854 -2.324 -23.174 1.00 85.38 83 ARG A O 1
ATOM 672 N N . LEU A 1 84 ? 26.351 -3.449 -21.944 1.00 79.44 84 LEU A N 1
ATOM 673 C CA . LEU A 1 84 ? 26.853 -4.782 -22.282 1.00 79.44 84 LEU A CA 1
ATOM 674 C C . LEU A 1 84 ? 26.608 -5.129 -23.753 1.00 79.44 84 LEU A C 1
ATOM 676 O O . LEU A 1 84 ? 27.465 -5.743 -24.373 1.00 79.44 84 LEU A O 1
ATOM 680 N N . GLU A 1 85 ? 25.474 -4.723 -24.321 1.00 75.25 85 GLU A N 1
ATOM 681 C CA . GLU A 1 85 ? 25.185 -4.881 -25.749 1.00 75.25 85 GLU A CA 1
ATOM 682 C C . GLU A 1 85 ? 26.217 -4.130 -26.607 1.00 75.25 85 GLU A C 1
ATOM 684 O O . GLU A 1 85 ? 26.785 -4.726 -27.516 1.00 75.25 85 GLU A O 1
ATOM 689 N N . GLU A 1 86 ? 26.557 -2.884 -26.258 1.00 71.25 86 GLU A N 1
ATOM 690 C CA . GLU A 1 86 ? 27.607 -2.111 -26.946 1.00 71.25 86 GLU A CA 1
ATOM 691 C C . GLU A 1 86 ? 29.002 -2.757 -26.824 1.00 71.25 86 GLU A C 1
ATOM 693 O O . GLU A 1 86 ? 29.831 -2.642 -27.724 1.00 71.25 86 GLU A O 1
ATOM 698 N N . GLU A 1 87 ? 29.275 -3.444 -25.714 1.00 63.81 87 GLU A N 1
ATOM 699 C CA . GLU A 1 87 ? 30.551 -4.116 -25.448 1.00 63.81 87 GLU A CA 1
ATOM 700 C C . GLU A 1 87 ? 30.670 -5.469 -26.173 1.00 63.81 87 GLU A C 1
ATOM 702 O O . GLU A 1 87 ? 31.775 -5.893 -26.498 1.00 63.81 87 GLU A O 1
ATOM 707 N N . VAL A 1 88 ? 29.543 -6.132 -26.454 1.00 69.56 88 VAL A N 1
ATOM 708 C CA . VAL A 1 88 ? 29.474 -7.394 -27.214 1.00 69.56 88 VAL A CA 1
ATOM 709 C C . VAL A 1 88 ? 29.433 -7.156 -28.727 1.00 69.56 88 VAL A C 1
ATOM 711 O O . VAL A 1 88 ? 29.866 -8.014 -29.494 1.00 69.56 88 VAL A O 1
ATOM 714 N N . GLU A 1 89 ? 28.921 -6.009 -29.174 1.00 58.59 89 GLU A N 1
ATOM 715 C CA . GLU A 1 89 ? 28.830 -5.640 -30.594 1.00 58.59 89 GLU A CA 1
ATOM 716 C C . GLU A 1 89 ? 30.145 -5.051 -31.160 1.00 58.59 89 GLU A C 1
ATOM 718 O O . GLU A 1 89 ? 30.218 -4.700 -32.340 1.00 58.59 89 GLU A O 1
ATOM 723 N N . LYS A 1 90 ? 31.196 -4.968 -30.335 1.00 50.56 90 LYS A N 1
ATOM 724 C CA . LYS A 1 90 ? 32.503 -4.370 -30.640 1.00 50.56 90 LYS A CA 1
ATOM 725 C C . LYS A 1 90 ? 33.611 -5.415 -30.748 1.00 50.56 90 LYS A C 1
ATOM 727 O O . LYS A 1 90 ? 34.484 -5.225 -31.626 1.00 50.56 90 LYS A O 1
#

Nearest PDB structures (foldseek):
  6m5f-assembly1_C  TM=7.133E-01  e=1.203E+00  Pseudomonas aeruginosa PAO1
  7trv-assembly1_B  TM=6.844E-01  e=1.386E+00  Yersinia pestis CO92
  7d98-assembly1_B  TM=4.945E-01  e=2.275E+00  Cupriavid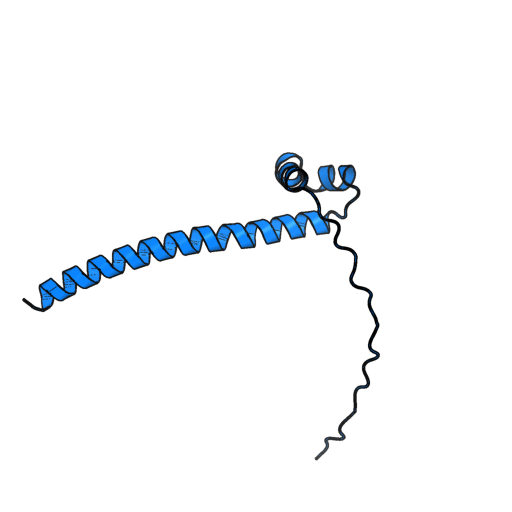us necator

Foldseek 3Di:
DDDDDDPPPDPPDPPDDPDDDDDDVVLLVCCVVVHLVVSCVVVVHDSVVSVVVVVVVCVVPVCVVVVVVVVVVVVVVVVVVVVVVVVVVD

pLDDT: mean 71.27, std 13.36, range [40.72, 92.38]

Sequence (90 aa):
MRSLMKTNEQPSVVAGKPKRTQYSPQFKKRAKQDGVPKVAKHLGIAQAMLYNWQAKSRQTGQPFEEQKLQQAEIARLKRENARLEEEVEK

Mean predicted aligned error: 15.94 Å

Solvent-accessible surface area (backbone atoms only — not comparable to full-atom values): 5669 Å² total; per-residue (Å²): 136,90,80,82,85,76,83,78,84,72,82,82,75,84,71,73,79,78,82,78,80,82,77,61,72,68,61,63,52,44,35,74,75,69,34,50,70,59,42,20,64,76,66,76,45,62,52,67,58,54,53,51,50,52,53,51,52,47,65,61,49,50,58,53,55,51,49,53,52,50,51,54,51,52,56,52,51,53,52,52,50,54,52,50,50,59,64,71,77,106

Radius of gyration: 25.77 Å; Cα contacts (8 Å, |Δi|>4): 20; chains: 1; bounding box: 67×52×52 Å

Secondary structure (DSSP, 8-state):
---------------PPP------HHHHHHHHHT-HHHHHHHHT--HHHHHHHHHHHHHHHHHHHHHHHHHHHHHHHHHHHHHHHHHH--